Protein AF-A0A1I1XAV7-F1 (afdb_monomer_lite)

Radius of gyration: 13.36 Å; chains: 1; bounding box: 38×28×35 Å

Organism: NCBI:txid640948

pLDDT: mean 90.1, std 12.15, range [38.88, 98.19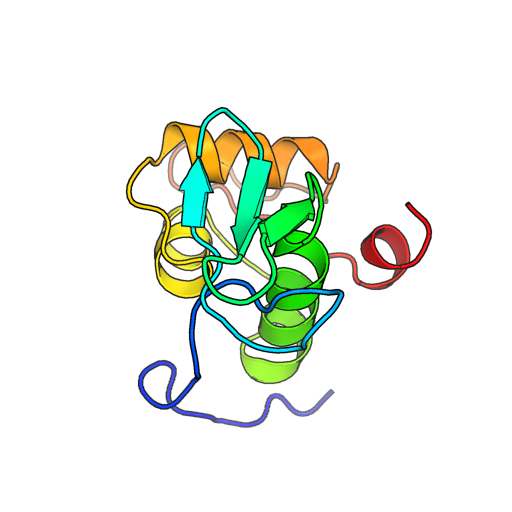]

Foldseek 3Di:
DDADPDDPVPDDAAFADPPPRDDRFDCDPQWTADPPPRDIGNQSVLVLLLVCCRHPHQKDDLVRQCGRNVNPDSVSSVVNLVVLVFDWDDDDPPIMGGRDNVSSVPD

Secondary structure (DSSP, 8-state):
-------TTTS--S---TTT---PPEEETTEEE-TTT--EESSTHHHHHHHHHHHT-SEEEHHHHHHHHT---HHHHHHHHHHTTPEEESSGGG-EEE--HHHHH--

Structure (mmCIF, N/CA/C/O backbone):
data_AF-A0A1I1XAV7-F1
#
_entry.id   AF-A0A1I1XAV7-F1
#
loop_
_atom_site.group_PDB
_atom_site.id
_atom_site.type_symbol
_atom_site.label_atom_id
_atom_site.label_alt_id
_atom_site.label_comp_id
_atom_site.label_asym_id
_atom_site.label_entity_id
_atom_site.label_seq_id
_atom_site.pdbx_PDB_ins_code
_atom_site.Cartn_x
_atom_site.Cartn_y
_atom_site.Cartn_z
_atom_site.occupancy
_atom_site.B_iso_or_equiv
_atom_site.auth_seq_id
_atom_site.auth_comp_id
_atom_site.auth_asym_id
_atom_site.auth_atom_id
_atom_site.pdbx_PDB_model_num
ATOM 1 N N . MET A 1 1 ? -24.572 0.432 -0.574 1.00 38.88 1 MET A N 1
ATOM 2 C CA . MET A 1 1 ? -23.625 -0.351 -1.393 1.00 38.88 1 MET A CA 1
ATOM 3 C C . MET A 1 1 ? -23.542 -1.729 -0.766 1.00 38.88 1 MET A C 1
ATOM 5 O O . MET A 1 1 ? -23.206 -1.812 0.409 1.00 38.88 1 MET A O 1
ATOM 9 N N . ASN A 1 2 ? -23.973 -2.765 -1.487 1.00 44.28 2 ASN A N 1
ATOM 10 C CA . ASN A 1 2 ? -23.989 -4.138 -0.983 1.00 44.28 2 ASN A CA 1
ATOM 11 C C . ASN A 1 2 ? -22.552 -4.662 -0.971 1.00 44.28 2 ASN A C 1
ATOM 13 O O . ASN A 1 2 ? -21.964 -4.838 -2.033 1.00 44.28 2 ASN A O 1
ATOM 17 N N . GLN A 1 3 ? -21.988 -4.859 0.220 1.00 50.66 3 GLN A N 1
ATOM 18 C CA . GLN A 1 3 ? -20.745 -5.607 0.380 1.00 50.66 3 GLN A CA 1
ATOM 19 C C . GLN A 1 3 ? -21.053 -7.057 0.013 1.00 50.66 3 GLN A C 1
ATOM 21 O O . GLN A 1 3 ? -21.967 -7.662 0.580 1.00 50.66 3 GLN A O 1
ATOM 26 N N . PHE A 1 4 ? -20.353 -7.591 -0.984 1.00 57.94 4 PHE A N 1
ATOM 27 C CA . PHE A 1 4 ? -20.419 -9.015 -1.273 1.00 57.94 4 PHE A CA 1
ATOM 28 C C . PHE A 1 4 ? -19.843 -9.731 -0.051 1.00 57.94 4 PHE A C 1
ATOM 30 O O . PHE A 1 4 ? -18.746 -9.412 0.393 1.00 57.94 4 PHE A O 1
ATOM 37 N N . ASN A 1 5 ? -20.610 -10.641 0.545 1.00 53.31 5 ASN A N 1
ATOM 38 C CA . ASN A 1 5 ? -20.248 -11.353 1.771 1.00 53.31 5 ASN A CA 1
ATOM 39 C C . ASN A 1 5 ? -19.214 -12.454 1.446 1.00 53.31 5 ASN A C 1
ATOM 41 O O . ASN A 1 5 ? -19.461 -13.640 1.658 1.00 53.31 5 ASN A O 1
ATOM 45 N N . VAL A 1 6 ? -18.111 -12.061 0.803 1.00 60.91 6 VAL A N 1
ATOM 46 C CA . VAL A 1 6 ? -17.040 -12.947 0.349 1.00 60.91 6 VAL A CA 1
ATOM 47 C C . VAL A 1 6 ? -16.193 -13.307 1.559 1.00 60.91 6 VAL A C 1
ATOM 49 O O . VAL A 1 6 ? -15.836 -12.445 2.362 1.00 60.91 6 VAL A O 1
ATOM 52 N N . ASN A 1 7 ? -15.887 -14.590 1.716 1.00 64.25 7 ASN A N 1
ATOM 53 C CA . ASN A 1 7 ? -15.007 -15.052 2.776 1.00 64.25 7 ASN A CA 1
ATOM 54 C C . ASN A 1 7 ? -13.602 -14.467 2.542 1.00 64.25 7 ASN A C 1
ATOM 56 O O . ASN A 1 7 ? -13.005 -14.722 1.498 1.00 64.25 7 ASN A O 1
ATOM 60 N N . ASP A 1 8 ? -13.060 -13.714 3.508 1.00 64.44 8 ASP A N 1
ATOM 61 C CA . ASP A 1 8 ? -11.732 -13.066 3.432 1.00 64.44 8 ASP A CA 1
ATOM 62 C C . ASP A 1 8 ? -10.598 -14.041 3.031 1.00 64.44 8 ASP A C 1
ATOM 64 O O . ASP A 1 8 ? -9.544 -13.620 2.550 1.00 64.44 8 ASP A O 1
ATOM 68 N N . ASN A 1 9 ? -10.798 -15.347 3.240 1.00 66.00 9 ASN A N 1
ATOM 69 C CA . ASN A 1 9 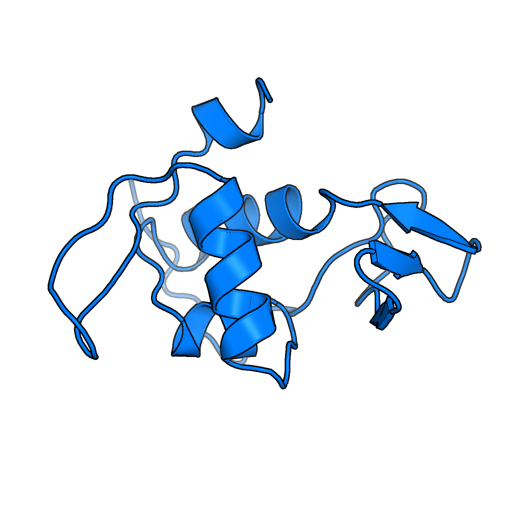? -9.842 -16.405 2.909 1.00 66.00 9 ASN A CA 1
ATOM 70 C C . ASN A 1 9 ? -9.898 -16.885 1.449 1.00 66.00 9 ASN A C 1
ATOM 72 O O . ASN A 1 9 ? -8.970 -17.553 1.006 1.00 66.00 9 ASN A O 1
ATOM 76 N N . GLU A 1 10 ? -10.960 -16.566 0.710 1.00 71.44 10 GLU A N 1
ATOM 77 C CA . GLU A 1 10 ? -11.123 -16.924 -0.708 1.00 71.44 10 GLU A CA 1
ATOM 78 C C . GLU A 1 10 ? -10.645 -15.806 -1.645 1.00 71.44 10 GLU A C 1
ATOM 80 O O . GLU A 1 10 ? -10.494 -16.012 -2.848 1.00 71.44 10 GLU A O 1
ATOM 85 N N . LEU A 1 11 ? -10.383 -14.617 -1.097 1.00 80.88 11 LEU A N 1
ATOM 86 C CA . LEU A 1 11 ? -9.878 -13.487 -1.859 1.00 80.88 11 LEU A CA 1
ATOM 87 C C . LEU A 1 11 ? -8.416 -13.708 -2.248 1.00 80.88 11 LEU A C 1
ATOM 89 O O . LEU A 1 11 ? -7.570 -14.025 -1.410 1.00 80.88 11 LEU A O 1
ATOM 93 N N . ILE A 1 12 ? -8.109 -13.464 -3.522 1.00 83.44 12 ILE A N 1
ATOM 94 C CA . ILE A 1 12 ? -6.726 -13.370 -3.986 1.00 83.44 12 ILE A CA 1
ATOM 95 C C . ILE A 1 12 ? -6.108 -12.141 -3.319 1.00 83.44 12 ILE A C 1
ATOM 97 O O . ILE A 1 12 ? -6.529 -11.010 -3.557 1.00 83.44 12 ILE A O 1
ATOM 101 N N . LYS A 1 13 ? -5.123 -12.379 -2.452 1.00 91.12 13 LYS A N 1
ATOM 102 C CA . LYS A 1 13 ? -4.401 -11.333 -1.724 1.00 91.12 13 LYS A CA 1
ATOM 103 C C . LYS A 1 13 ? -3.121 -10.948 -2.456 1.00 91.12 13 LYS A C 1
ATOM 105 O O . LYS A 1 13 ? -2.525 -11.732 -3.192 1.00 91.12 13 LYS A O 1
ATOM 110 N N . GLY A 1 14 ? -2.659 -9.746 -2.158 1.00 94.50 14 GLY A N 1
ATOM 111 C CA . GLY A 1 14 ? -1.423 -9.163 -2.642 1.00 94.50 14 GLY A CA 1
ATOM 112 C C . GLY A 1 14 ? -1.659 -8.090 -3.693 1.00 94.50 14 GLY A C 1
ATOM 113 O O . GLY A 1 14 ? -2.770 -7.610 -3.899 1.00 94.50 14 GLY A O 1
ATOM 114 N N . VAL A 1 15 ? -0.570 -7.659 -4.319 1.00 96.88 15 VAL A N 1
ATOM 115 C CA . VAL A 1 15 ? -0.580 -6.538 -5.261 1.00 96.88 15 VAL A CA 1
ATOM 116 C C . VAL A 1 15 ? -0.405 -7.061 -6.675 1.00 96.88 15 VAL A C 1
ATOM 118 O O . VAL A 1 15 ? 0.603 -7.697 -6.967 1.00 96.88 15 VAL A O 1
ATOM 121 N N . LEU A 1 16 ? -1.367 -6.797 -7.555 1.00 96.50 16 LEU A N 1
ATOM 122 C CA . LEU A 1 16 ? -1.258 -7.160 -8.967 1.00 96.50 16 LEU A CA 1
ATOM 123 C C . LEU A 1 16 ? -0.309 -6.211 -9.704 1.00 96.50 16 LEU A C 1
ATOM 125 O O . LEU A 1 16 ? -0.230 -5.017 -9.400 1.00 96.50 16 LEU A O 1
ATOM 129 N N . CYS A 1 17 ? 0.417 -6.745 -10.684 1.00 97.06 17 CYS A N 1
ATOM 130 C CA . CYS A 1 17 ? 1.250 -5.936 -11.555 1.00 97.06 17 CYS A CA 1
ATOM 131 C C . CYS A 1 17 ? 0.382 -5.027 -12.436 1.00 97.06 17 CYS A C 1
ATOM 133 O O . CYS A 1 17 ? -0.496 -5.537 -13.129 1.00 97.06 17 CYS A O 1
ATOM 135 N N . PRO A 1 18 ? 0.642 -3.707 -12.481 1.00 95.25 18 PRO A N 1
ATOM 136 C CA . PRO A 1 18 ? -0.118 -2.799 -13.339 1.00 95.25 18 PRO A CA 1
ATOM 137 C C . PRO A 1 18 ? 0.165 -2.990 -14.837 1.00 95.25 18 PRO A C 1
ATOM 139 O O . PRO A 1 18 ? -0.569 -2.453 -15.654 1.00 95.25 18 PRO A O 1
ATOM 142 N N . ASP A 1 19 ? 1.231 -3.711 -15.191 1.00 96.75 19 ASP A N 1
ATOM 143 C CA . ASP A 1 19 ? 1.669 -3.908 -16.574 1.00 96.75 19 ASP A CA 1
ATOM 144 C C . ASP A 1 19 ? 1.174 -5.247 -17.143 1.00 96.75 19 ASP A C 1
ATOM 146 O O . ASP A 1 19 ? 0.473 -5.275 -18.149 1.00 96.75 19 ASP A O 1
ATOM 150 N N . CYS A 1 20 ? 1.449 -6.365 -16.458 1.00 96.62 20 CYS A N 1
ATOM 151 C CA . CYS A 1 20 ? 1.040 -7.697 -16.923 1.00 96.62 20 CYS A CA 1
ATOM 152 C C . CYS A 1 20 ? -0.188 -8.281 -16.205 1.00 96.62 20 CYS A C 1
ATOM 154 O O . CYS A 1 20 ? -0.629 -9.375 -16.547 1.00 96.62 20 CYS A O 1
ATOM 156 N N . GLY A 1 21 ? -0.718 -7.611 -15.175 1.00 94.62 21 GLY A N 1
ATOM 157 C CA . GLY A 1 21 ? -1.849 -8.099 -14.376 1.00 94.62 21 GLY A CA 1
ATOM 158 C C . GLY A 1 21 ? -1.527 -9.260 -13.427 1.00 94.62 21 GLY A C 1
ATOM 159 O O . GLY A 1 21 ? -2.368 -9.630 -12.613 1.00 94.62 21 GLY A O 1
ATOM 160 N N . VAL A 1 22 ? -0.318 -9.829 -13.484 1.00 94.06 22 VAL A N 1
ATOM 161 C CA . VAL A 1 22 ? 0.086 -10.969 -12.646 1.00 94.06 22 VAL A CA 1
ATOM 162 C C . VAL A 1 22 ? 0.573 -10.499 -11.276 1.00 94.06 22 VAL A C 1
ATOM 164 O O . VAL A 1 22 ? 1.233 -9.467 -11.146 1.00 94.06 22 VAL A O 1
ATOM 167 N N . GLY A 1 23 ? 0.267 -11.263 -10.231 1.00 91.06 23 GLY A N 1
ATOM 168 C CA . GLY A 1 23 ? 0.723 -11.005 -8.870 1.00 91.06 23 GLY A CA 1
ATOM 169 C C . GLY A 1 23 ? 0.728 -12.273 -8.007 1.00 91.06 23 GLY A C 1
ATOM 170 O O . GLY A 1 23 ? 0.367 -13.344 -8.494 1.00 91.06 23 GLY A O 1
ATOM 171 N N . PRO A 1 24 ? 1.131 -12.157 -6.731 1.00 94.94 24 PRO A N 1
ATOM 172 C CA . PRO A 1 24 ? 1.462 -10.907 -6.046 1.00 94.94 24 PRO A CA 1
ATOM 173 C C . PRO A 1 24 ? 2.864 -10.364 -6.385 1.00 94.94 24 PRO A C 1
ATOM 175 O O . PRO A 1 24 ? 3.849 -11.100 -6.415 1.00 94.94 24 PRO A O 1
ATOM 178 N N . MET A 1 25 ? 2.965 -9.048 -6.589 1.00 97.50 25 MET A N 1
ATOM 179 C CA . MET A 1 25 ? 4.232 -8.318 -6.663 1.00 97.50 25 MET A CA 1
ATOM 180 C C . MET A 1 25 ? 4.948 -8.336 -5.308 1.00 97.50 25 MET A C 1
ATOM 182 O O . MET A 1 25 ? 4.323 -8.256 -4.251 1.00 97.50 25 MET A O 1
ATOM 186 N N . GLN A 1 26 ? 6.278 -8.333 -5.342 1.00 97.19 26 GLN A N 1
ATOM 187 C CA . GLN A 1 26 ? 7.129 -8.337 -4.156 1.00 97.19 26 GLN A CA 1
ATOM 188 C C . GLN A 1 26 ? 7.504 -6.917 -3.728 1.00 97.19 26 GLN A C 1
ATOM 190 O O . GLN A 1 26 ? 7.927 -6.102 -4.548 1.00 97.19 26 GLN A O 1
ATOM 195 N N . TRP A 1 27 ? 7.424 -6.607 -2.434 1.00 97.19 27 TRP A N 1
ATOM 196 C CA . TRP A 1 27 ? 7.919 -5.329 -1.917 1.00 97.19 27 TRP A CA 1
ATOM 197 C C . TRP A 1 27 ? 9.438 -5.378 -1.700 1.00 97.19 27 TRP A C 1
ATOM 199 O O . TRP A 1 27 ? 9.920 -5.927 -0.710 1.00 97.19 27 TRP A O 1
ATOM 209 N N . LYS A 1 28 ? 10.205 -4.759 -2.601 1.00 95.06 28 LYS A N 1
ATOM 210 C CA . LYS A 1 28 ? 11.676 -4.731 -2.581 1.00 95.06 28 LYS A CA 1
ATOM 211 C C . LYS A 1 28 ? 12.169 -3.285 -2.663 1.00 95.06 28 LYS A C 1
ATOM 213 O O . LYS A 1 28 ? 11.732 -2.507 -3.508 1.00 95.06 28 LYS A O 1
ATOM 218 N N . SER A 1 29 ? 13.068 -2.893 -1.757 1.00 93.62 29 SER A N 1
ATOM 219 C CA . SER A 1 29 ? 13.746 -1.580 -1.779 1.00 93.62 29 SER A CA 1
ATOM 220 C C . SER A 1 29 ? 12.816 -0.364 -1.954 1.00 93.62 29 SER A C 1
ATOM 222 O O . SER A 1 29 ? 13.140 0.602 -2.644 1.00 93.62 29 SER A O 1
ATOM 224 N N . GLY A 1 30 ? 11.633 -0.398 -1.330 1.00 94.31 30 GLY A N 1
ATOM 225 C CA . GLY A 1 30 ? 10.684 0.718 -1.372 1.00 94.31 30 GLY A CA 1
ATOM 226 C C . GLY A 1 30 ? 9.778 0.766 -2.609 1.00 94.31 30 GLY A C 1
ATOM 227 O O . GLY A 1 30 ? 9.125 1.790 -2.825 1.00 94.31 30 GLY A O 1
ATOM 228 N N . LYS A 1 31 ? 9.754 -0.299 -3.416 1.00 97.19 31 LYS A N 1
ATOM 229 C CA . LYS A 1 31 ? 8.925 -0.442 -4.616 1.00 97.19 31 LYS A CA 1
ATOM 230 C C . LYS A 1 31 ? 8.290 -1.834 -4.658 1.00 97.19 31 LYS A C 1
ATOM 232 O O . LYS A 1 31 ? 8.814 -2.782 -4.080 1.00 97.19 31 LYS A O 1
ATOM 237 N N . TRP A 1 32 ? 7.183 -1.947 -5.374 1.00 98.00 32 TRP A N 1
ATOM 238 C CA . TRP A 1 32 ? 6.615 -3.212 -5.820 1.00 98.00 32 TRP A CA 1
ATOM 239 C C . TRP A 1 32 ? 7.376 -3.682 -7.054 1.00 98.00 32 TRP A C 1
ATOM 241 O O . TRP A 1 32 ? 7.564 -2.893 -7.979 1.00 98.00 32 TRP A O 1
ATOM 251 N N . TRP A 1 33 ? 7.813 -4.936 -7.055 1.00 98.19 33 TRP A N 1
ATOM 252 C CA . TRP A 1 33 ? 8.548 -5.593 -8.131 1.00 98.19 33 TRP A CA 1
ATOM 253 C C . TRP A 1 33 ? 7.730 -6.770 -8.661 1.00 98.19 33 TRP A C 1
ATOM 255 O O . TRP A 1 33 ? 7.295 -7.615 -7.878 1.00 98.19 33 TRP A O 1
ATOM 265 N N . CYS A 1 34 ? 7.502 -6.822 -9.969 1.00 97.81 34 CYS A N 1
ATOM 266 C CA . CYS A 1 34 ? 6.909 -7.983 -10.618 1.00 97.81 34 CYS A CA 1
ATOM 267 C C . CYS A 1 34 ? 8.018 -8.955 -11.019 1.00 97.81 34 CYS A C 1
ATOM 269 O O . CYS A 1 34 ? 8.873 -8.596 -11.818 1.00 97.81 34 CYS A O 1
ATOM 271 N N . ASP A 1 35 ? 7.996 -10.184 -10.504 1.00 95.62 35 ASP A N 1
ATOM 272 C CA . ASP A 1 35 ? 9.002 -11.194 -10.865 1.00 95.62 35 ASP A CA 1
ATOM 273 C C . ASP A 1 35 ? 8.751 -11.821 -12.261 1.00 95.62 35 ASP A C 1
ATOM 275 O O . ASP A 1 35 ? 9.562 -12.616 -12.721 1.00 95.62 35 ASP A O 1
ATOM 279 N N . LEU A 1 36 ? 7.637 -11.483 -12.936 1.00 97.00 36 LEU A N 1
ATOM 280 C CA . LEU A 1 36 ? 7.299 -12.000 -14.271 1.00 97.00 36 LEU A CA 1
ATOM 281 C C . LEU A 1 36 ? 7.751 -11.080 -15.414 1.00 97.00 36 LEU A C 1
ATOM 283 O O . LEU A 1 36 ? 8.306 -11.566 -16.393 1.00 97.00 36 LEU A O 1
ATOM 287 N N . CYS A 1 37 ? 7.471 -9.774 -15.326 1.00 97.12 37 CYS A N 1
ATOM 288 C CA . CYS A 1 37 ? 7.797 -8.807 -16.386 1.00 97.12 37 CYS A CA 1
ATOM 289 C C . CYS A 1 37 ? 8.795 -7.721 -15.957 1.00 97.12 37 CYS A C 1
ATOM 291 O O . CYS A 1 37 ? 8.990 -6.754 -16.687 1.00 97.12 37 CYS A O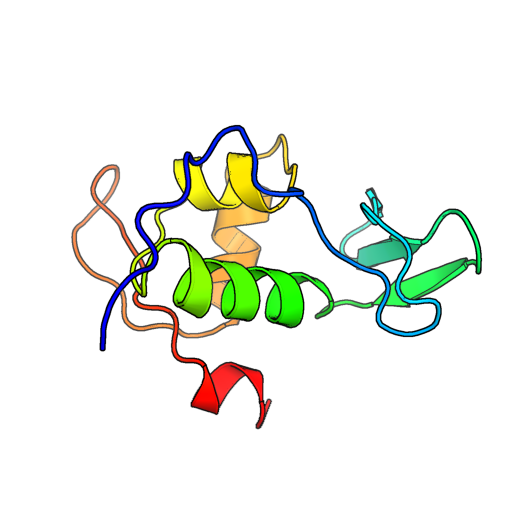 1
ATOM 293 N N . ASP A 1 38 ? 9.378 -7.833 -14.758 1.00 96.56 38 ASP A N 1
ATOM 294 C CA . ASP A 1 38 ? 10.323 -6.872 -14.163 1.00 96.56 38 ASP A CA 1
ATOM 295 C C . ASP A 1 38 ? 9.794 -5.434 -13.999 1.00 96.56 38 ASP A C 1
ATOM 297 O O . ASP A 1 38 ? 10.520 -4.521 -13.591 1.00 96.56 38 ASP A O 1
ATOM 301 N N . CYS A 1 39 ? 8.498 -5.214 -14.240 1.00 97.44 39 CYS A N 1
ATOM 302 C CA . CYS A 1 39 ? 7.853 -3.939 -13.971 1.00 97.44 39 CYS A CA 1
ATOM 303 C C . CYS A 1 39 ? 7.978 -3.585 -12.483 1.00 97.44 39 CYS A C 1
ATOM 305 O O . CYS A 1 39 ? 7.728 -4.402 -11.587 1.00 97.44 39 CYS A O 1
ATOM 307 N N . THR A 1 40 ? 8.321 -2.322 -12.219 1.00 97.69 40 THR A N 1
ATOM 308 C CA . THR A 1 40 ? 8.365 -1.779 -10.862 1.00 97.69 40 THR A CA 1
ATOM 309 C C . THR A 1 40 ? 7.380 -0.642 -10.691 1.00 97.69 40 THR A C 1
ATOM 311 O O . THR A 1 40 ? 7.206 0.194 -11.573 1.00 97.69 40 THR A O 1
ATOM 314 N N . SER A 1 41 ? 6.766 -0.564 -9.515 1.00 97.38 41 SER A N 1
ATOM 315 C CA . SER A 1 41 ? 5.824 0.503 -9.200 1.00 97.38 41 SER A CA 1
ATOM 316 C C . SER A 1 41 ? 5.928 0.931 -7.743 1.00 97.38 41 SER A C 1
ATOM 318 O O . SER A 1 41 ? 6.052 0.117 -6.834 1.00 97.38 41 SER A O 1
ATOM 320 N N . LYS A 1 42 ? 5.855 2.238 -7.486 1.00 96.38 42 LYS A N 1
ATOM 321 C CA . LYS A 1 42 ? 5.751 2.770 -6.115 1.00 96.38 42 LYS A CA 1
ATOM 322 C C . LYS A 1 42 ? 4.314 2.723 -5.590 1.00 96.38 42 LYS A C 1
ATOM 324 O O . LYS A 1 42 ? 4.108 2.735 -4.379 1.00 96.38 42 LYS A O 1
ATOM 329 N N . THR A 1 43 ? 3.340 2.648 -6.491 1.00 96.69 43 THR A N 1
ATOM 330 C CA . THR A 1 43 ? 1.917 2.888 -6.225 1.00 96.69 43 THR A CA 1
ATOM 331 C C . THR A 1 43 ? 1.027 1.701 -6.588 1.00 96.69 43 THR A C 1
ATOM 333 O O . THR A 1 43 ? -0.177 1.800 -6.415 1.00 96.69 43 THR A O 1
ATOM 336 N N . ALA A 1 44 ? 1.575 0.549 -6.999 1.00 96.50 44 ALA A N 1
ATOM 337 C CA . ALA A 1 44 ? 0.766 -0.625 -7.367 1.00 96.50 44 ALA A CA 1
ATOM 338 C C . ALA A 1 44 ? -0.188 -1.091 -6.249 1.00 96.50 44 ALA A C 1
ATOM 340 O O . ALA A 1 44 ? -1.305 -1.514 -6.524 1.00 96.50 44 ALA A O 1
ATOM 341 N N . HIS A 1 45 ? 0.193 -0.914 -4.979 1.00 96.62 45 HIS A N 1
ATOM 342 C CA . HIS A 1 45 ? -0.698 -1.159 -3.841 1.00 96.62 45 HIS A CA 1
ATOM 343 C C . HIS A 1 45 ? -2.021 -0.380 -3.869 1.00 96.62 45 HIS A C 1
ATOM 345 O O . HIS A 1 45 ? -2.965 -0.812 -3.217 1.00 96.62 45 HIS A O 1
ATOM 351 N N . ARG A 1 46 ? -2.115 0.744 -4.591 1.00 96.69 46 ARG A N 1
ATOM 352 C CA . ARG A 1 46 ? -3.363 1.506 -4.721 1.00 96.69 46 ARG A CA 1
ATOM 353 C C . ARG A 1 46 ? -4.465 0.664 -5.355 1.00 96.69 46 ARG A C 1
ATOM 355 O O . ARG A 1 46 ? -5.562 0.657 -4.816 1.00 96.69 46 ARG A O 1
ATOM 362 N N . GLY A 1 47 ? -4.155 -0.096 -6.410 1.00 95.06 47 GLY A N 1
ATOM 363 C CA . GLY A 1 47 ? -5.118 -1.006 -7.042 1.00 95.06 47 GLY A CA 1
ATOM 364 C C . GLY A 1 47 ? -5.651 -2.036 -6.045 1.00 95.06 47 GLY A C 1
ATOM 365 O O . GLY A 1 47 ? -6.850 -2.113 -5.815 1.00 95.06 47 GLY A O 1
ATOM 366 N N . ALA A 1 48 ? -4.749 -2.698 -5.317 1.00 95.38 48 ALA A N 1
ATOM 367 C CA . ALA A 1 48 ? -5.137 -3.646 -4.273 1.00 95.38 48 ALA A CA 1
ATOM 368 C C . ALA A 1 48 ? -5.983 -2.996 -3.153 1.00 95.38 48 ALA A C 1
ATOM 370 O O . ALA A 1 48 ? -6.927 -3.594 -2.647 1.00 95.38 48 ALA A O 1
ATOM 371 N N . LEU A 1 49 ? -5.692 -1.754 -2.753 1.00 95.94 49 LEU A N 1
ATOM 372 C CA . LEU A 1 49 ? -6.520 -1.044 -1.770 1.00 95.94 49 LEU A CA 1
ATOM 373 C C . LEU A 1 49 ? -7.919 -0.709 -2.310 1.00 95.94 49 LEU A C 1
ATOM 375 O O . LEU A 1 49 ? -8.878 -0.755 -1.540 1.00 95.94 49 LEU A O 1
ATOM 379 N N . MET A 1 50 ? -8.053 -0.399 -3.602 1.00 94.44 50 MET A N 1
ATOM 380 C CA . MET A 1 50 ? -9.364 -0.234 -4.239 1.00 94.44 50 MET A CA 1
ATOM 381 C C . MET A 1 50 ? -10.144 -1.551 -4.220 1.00 94.44 50 MET A C 1
ATOM 383 O O . MET A 1 50 ? -11.290 -1.562 -3.775 1.00 94.44 50 MET A O 1
ATOM 387 N N . ASP A 1 51 ? -9.508 -2.660 -4.607 1.00 92.00 51 ASP A N 1
ATOM 388 C CA . ASP A 1 51 ? -10.128 -3.990 -4.588 1.00 92.00 51 ASP A CA 1
ATOM 389 C C . ASP A 1 51 ? -10.609 -4.348 -3.180 1.00 92.00 51 ASP A C 1
ATOM 391 O O . ASP A 1 51 ? -11.756 -4.748 -2.988 1.00 92.00 51 ASP A O 1
ATOM 395 N N . TYR A 1 52 ? -9.776 -4.108 -2.165 1.00 93.81 52 TYR A N 1
ATOM 396 C CA . TYR A 1 52 ? -10.167 -4.288 -0.769 1.00 93.81 52 TYR A CA 1
ATOM 397 C C . TYR A 1 52 ? -11.396 -3.440 -0.404 1.00 93.81 52 TYR A C 1
ATOM 399 O O . TYR A 1 52 ? -12.315 -3.937 0.248 1.00 93.81 52 TYR A O 1
ATOM 407 N N . ALA A 1 53 ? -11.442 -2.168 -0.812 1.00 93.44 53 ALA A N 1
ATOM 408 C CA . ALA A 1 53 ? -12.566 -1.288 -0.495 1.00 93.44 53 ALA A CA 1
ATOM 409 C C . ALA A 1 53 ? -13.887 -1.766 -1.121 1.00 93.44 53 ALA A C 1
ATOM 411 O O . ALA A 1 53 ? -14.937 -1.642 -0.487 1.00 93.44 53 ALA A O 1
ATOM 412 N N . LEU A 1 54 ? -13.820 -2.329 -2.331 1.00 90.00 54 LEU A N 1
ATOM 413 C CA . LEU A 1 54 ? -14.969 -2.839 -3.080 1.00 90.00 54 LEU A CA 1
ATOM 414 C C . LEU A 1 54 ? -15.429 -4.225 -2.604 1.00 90.00 54 LEU A C 1
ATOM 416 O O . LEU A 1 54 ? -16.631 -4.488 -2.572 1.00 90.00 54 LEU A O 1
ATOM 420 N N . LEU A 1 55 ? -14.489 -5.100 -2.236 1.00 88.69 55 LEU A N 1
ATOM 421 C CA . LEU A 1 55 ? -14.758 -6.503 -1.904 1.00 88.69 55 LEU A CA 1
ATOM 422 C C . LEU A 1 55 ? -14.966 -6.739 -0.405 1.00 88.69 55 LEU A C 1
ATOM 424 O O . LEU A 1 55 ? -15.817 -7.537 -0.031 1.00 88.69 55 LEU A O 1
ATOM 428 N N . VAL A 1 56 ? -14.208 -6.047 0.448 1.00 89.12 56 VAL A N 1
ATOM 429 C CA . VAL A 1 56 ? -14.182 -6.272 1.906 1.00 89.12 56 VAL A CA 1
ATOM 430 C C . VAL A 1 56 ? -14.812 -5.102 2.656 1.00 89.12 56 VAL A C 1
ATOM 432 O O . VAL A 1 56 ? -15.608 -5.286 3.575 1.00 89.12 56 VAL A O 1
ATOM 435 N N . GLY A 1 57 ? -14.454 -3.872 2.284 1.00 90.00 57 GLY A N 1
ATOM 436 C CA . GLY A 1 57 ? -15.069 -2.660 2.812 1.00 90.00 57 GLY A CA 1
ATOM 437 C C . GLY A 1 57 ? -14.116 -1.475 2.931 1.00 90.00 57 GLY A C 1
ATOM 438 O O . GLY A 1 57 ? -12.898 -1.604 2.953 1.00 90.00 57 GLY A O 1
ATOM 439 N N . GLU A 1 58 ? -14.684 -0.282 3.085 1.00 93.94 58 GLU A N 1
ATOM 440 C CA . GLU A 1 58 ? -13.952 0.991 2.998 1.00 93.94 58 GLU A CA 1
ATOM 441 C C . GLU A 1 58 ? -12.964 1.276 4.144 1.00 93.94 58 GLU A C 1
ATOM 443 O O . GLU A 1 58 ? -12.213 2.245 4.074 1.00 93.94 58 GLU A O 1
ATOM 448 N N . HIS A 1 59 ? -12.937 0.477 5.214 1.00 95.38 59 HIS A N 1
ATOM 449 C CA . HIS A 1 59 ? -12.037 0.707 6.346 1.00 95.38 59 HIS A CA 1
ATOM 450 C C . HIS A 1 59 ? -10.969 -0.372 6.463 1.00 95.38 59 HIS A C 1
ATOM 452 O O . HIS A 1 59 ? -11.259 -1.565 6.586 1.00 95.38 59 HIS A O 1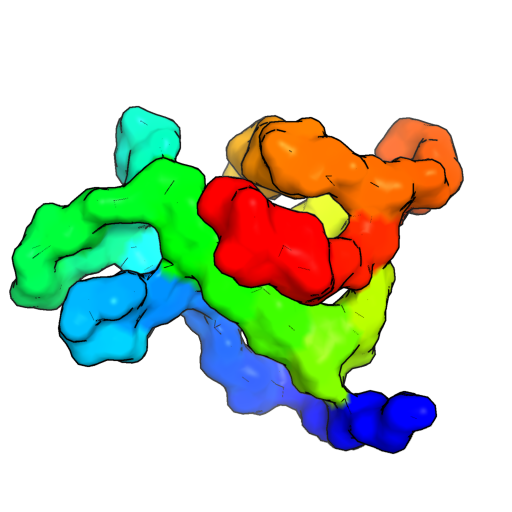
ATOM 458 N N . ILE A 1 60 ? -9.719 0.075 6.547 1.00 95.50 60 ILE A N 1
ATOM 459 C CA . ILE A 1 60 ? -8.560 -0.796 6.689 1.00 95.50 60 ILE A CA 1
ATOM 460 C C . ILE A 1 60 ? -7.701 -0.361 7.872 1.00 95.50 60 ILE A C 1
ATOM 462 O O . ILE A 1 60 ? -7.502 0.823 8.131 1.00 95.50 60 ILE A O 1
ATOM 466 N N . ASN A 1 61 ? -7.187 -1.320 8.632 1.00 95.81 61 ASN A N 1
ATOM 467 C CA . ASN A 1 61 ? -6.167 -1.060 9.645 1.00 95.81 61 ASN A CA 1
ATOM 468 C C . ASN A 1 61 ? -4.840 -1.676 9.196 1.00 95.81 61 ASN A C 1
ATOM 470 O O . ASN A 1 61 ? -4.777 -2.404 8.209 1.00 95.81 61 ASN A O 1
ATOM 474 N N . ASN A 1 62 ? -3.767 -1.413 9.937 1.00 95.56 62 ASN A N 1
ATOM 475 C CA . ASN A 1 62 ? -2.450 -1.919 9.561 1.00 95.56 62 ASN A CA 1
ATOM 476 C C . ASN A 1 62 ? -2.403 -3.456 9.471 1.00 95.56 62 ASN A C 1
ATOM 478 O O . ASN A 1 62 ? -1.796 -3.990 8.551 1.00 95.56 62 ASN A O 1
ATOM 482 N N . ARG A 1 63 ? -3.067 -4.165 10.395 1.00 94.94 63 ARG A N 1
ATOM 483 C CA . ARG A 1 63 ? -3.110 -5.635 10.394 1.00 94.94 63 ARG A CA 1
ATOM 484 C C . ARG A 1 63 ? -3.763 -6.161 9.114 1.00 94.94 63 ARG A C 1
ATOM 486 O O . ARG A 1 63 ? -3.176 -7.015 8.465 1.00 94.94 63 ARG A O 1
ATOM 493 N N . LYS A 1 64 ? -4.926 -5.615 8.746 1.00 94.62 64 LYS A N 1
ATOM 494 C CA . LYS A 1 64 ? -5.642 -5.980 7.520 1.00 94.62 64 LYS A CA 1
ATOM 495 C C . LYS A 1 64 ? -4.863 -5.595 6.265 1.00 94.62 64 LYS A C 1
ATOM 497 O O . LYS A 1 64 ? -4.787 -6.391 5.348 1.00 94.62 64 LYS A O 1
ATOM 502 N N . ALA A 1 65 ? -4.218 -4.429 6.244 1.00 96.19 65 ALA A N 1
ATOM 503 C CA . ALA A 1 65 ? -3.379 -4.024 5.117 1.00 96.19 65 ALA A CA 1
ATOM 504 C C . ALA A 1 65 ? -2.173 -4.947 4.922 1.00 96.19 65 ALA A C 1
ATOM 506 O O . ALA A 1 65 ? -1.816 -5.239 3.792 1.00 96.19 65 ALA A O 1
ATOM 507 N N . ARG A 1 66 ? -1.546 -5.423 6.003 1.00 96.31 66 ARG A N 1
ATOM 508 C CA . ARG A 1 66 ? -0.458 -6.403 5.903 1.00 96.31 66 ARG A CA 1
ATOM 509 C C . ARG A 1 66 ? -0.925 -7.723 5.316 1.00 96.31 66 ARG A C 1
ATOM 511 O O . ARG A 1 66 ? -0.293 -8.220 4.397 1.00 96.31 66 ARG A O 1
ATOM 518 N N . ASP A 1 67 ? -2.020 -8.252 5.847 1.00 95.00 67 ASP A N 1
ATOM 519 C CA . ASP A 1 67 ? -2.608 -9.498 5.364 1.00 95.00 67 ASP A CA 1
ATOM 520 C C . ASP A 1 67 ? -3.042 -9.367 3.896 1.00 95.00 67 ASP A C 1
ATOM 522 O O . ASP A 1 67 ? -2.629 -10.150 3.048 1.00 95.00 67 ASP A O 1
ATOM 526 N N . PHE A 1 68 ? -3.780 -8.312 3.557 1.00 95.31 68 PHE A N 1
ATOM 527 C CA . PHE A 1 68 ? -4.284 -8.120 2.203 1.00 95.31 68 PHE A CA 1
ATOM 528 C C . PHE A 1 68 ? -3.186 -7.790 1.187 1.00 95.31 68 PHE A C 1
ATOM 530 O O . PHE A 1 68 ? -3.201 -8.333 0.095 1.00 95.31 68 PHE A O 1
ATOM 537 N N . LEU A 1 69 ? -2.207 -6.945 1.526 1.00 96.50 69 LEU A N 1
ATOM 538 C CA . LEU A 1 69 ? -1.110 -6.576 0.616 1.00 96.50 69 LEU A CA 1
ATOM 539 C C . LEU A 1 69 ? 0.072 -7.556 0.663 1.00 96.50 69 LEU A C 1
ATOM 541 O O . LEU A 1 69 ? 1.063 -7.321 -0.025 1.00 96.50 69 LEU A O 1
ATOM 545 N N . GLN A 1 70 ? -0.007 -8.612 1.481 1.00 96.06 70 GLN A N 1
ATOM 546 C CA . GLN A 1 70 ? 1.066 -9.591 1.702 1.00 96.06 70 GLN A CA 1
ATOM 547 C C . GLN A 1 70 ? 2.386 -8.932 2.159 1.00 96.06 70 GLN A C 1
ATOM 549 O O . GLN A 1 70 ? 3.470 -9.203 1.650 1.00 96.06 70 GLN A O 1
ATOM 554 N N . LEU A 1 71 ? 2.291 -8.026 3.138 1.00 96.62 71 LEU A N 1
ATOM 555 C CA . LEU A 1 71 ? 3.430 -7.324 3.736 1.00 96.62 71 LEU A CA 1
ATOM 556 C C . LEU A 1 71 ? 3.726 -7.848 5.141 1.00 96.62 71 LEU A C 1
ATOM 558 O O . LEU A 1 71 ? 2.896 -7.742 6.040 1.00 96.62 71 LEU A O 1
ATOM 562 N N . GLU A 1 72 ? 4.960 -8.273 5.387 1.00 94.62 72 GLU A N 1
ATOM 563 C CA . GLU A 1 72 ? 5.380 -8.728 6.721 1.00 94.62 72 GLU A CA 1
ATOM 564 C C . GLU A 1 72 ? 5.579 -7.559 7.703 1.00 94.62 72 GLU A C 1
ATOM 566 O O . GLU A 1 72 ? 5.233 -7.626 8.885 1.00 94.62 72 GLU A O 1
ATOM 571 N N . SER A 1 73 ? 6.111 -6.433 7.216 1.00 96.19 73 SER A N 1
ATOM 572 C CA . SER A 1 73 ? 6.506 -5.313 8.073 1.00 96.19 73 SER A CA 1
ATOM 573 C C . SER A 1 73 ? 5.341 -4.381 8.416 1.00 96.19 73 SER A C 1
ATOM 575 O O . SER A 1 73 ? 4.793 -3.678 7.560 1.00 96.19 73 SER A O 1
ATOM 577 N N . ILE A 1 74 ? 5.051 -4.266 9.718 1.00 95.56 74 ILE A N 1
ATOM 578 C CA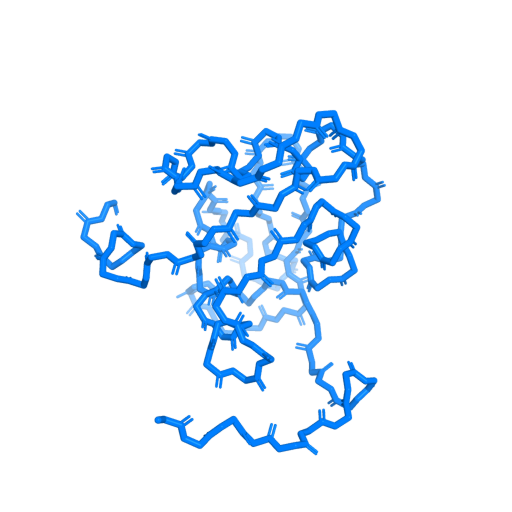 . ILE A 1 74 ? 4.136 -3.261 10.290 1.00 95.56 74 ILE A CA 1
ATOM 579 C C . ILE A 1 74 ? 4.502 -1.835 9.880 1.00 95.56 74 ILE A C 1
ATOM 581 O O . ILE A 1 74 ? 3.619 -1.034 9.559 1.00 95.56 74 ILE A O 1
ATOM 585 N N . HIS A 1 75 ? 5.795 -1.519 9.845 1.00 96.19 75 HIS A N 1
ATOM 586 C CA . HIS A 1 75 ? 6.281 -0.185 9.511 1.00 96.19 75 HIS A CA 1
ATOM 587 C C . HIS A 1 75 ? 6.106 0.125 8.025 1.00 96.19 75 HIS A C 1
ATOM 589 O O . HIS A 1 75 ? 5.721 1.242 7.682 1.00 96.19 75 HIS A O 1
ATOM 595 N N . THR A 1 76 ? 6.326 -0.857 7.145 1.00 96.94 76 THR A N 1
ATOM 596 C CA . THR A 1 76 ? 6.085 -0.689 5.706 1.00 96.94 76 THR A CA 1
ATOM 597 C C . THR A 1 76 ? 4.611 -0.455 5.417 1.00 96.94 76 THR A C 1
ATOM 599 O O . THR A 1 76 ? 4.289 0.554 4.792 1.00 96.94 76 THR A O 1
ATOM 602 N N . ALA A 1 77 ? 3.717 -1.304 5.933 1.00 96.56 77 ALA A N 1
ATOM 603 C CA . ALA A 1 77 ? 2.280 -1.123 5.735 1.00 96.56 77 ALA A CA 1
ATOM 604 C C . ALA A 1 77 ? 1.791 0.223 6.292 1.00 96.56 77 ALA A C 1
ATOM 606 O O . ALA A 1 77 ? 1.038 0.933 5.632 1.00 96.56 77 ALA A O 1
ATOM 607 N N . LYS A 1 78 ? 2.279 0.632 7.474 1.00 95.25 78 LYS A N 1
ATOM 608 C CA . LYS A 1 78 ? 1.935 1.934 8.068 1.00 95.25 78 LYS A CA 1
ATOM 609 C C . LYS A 1 78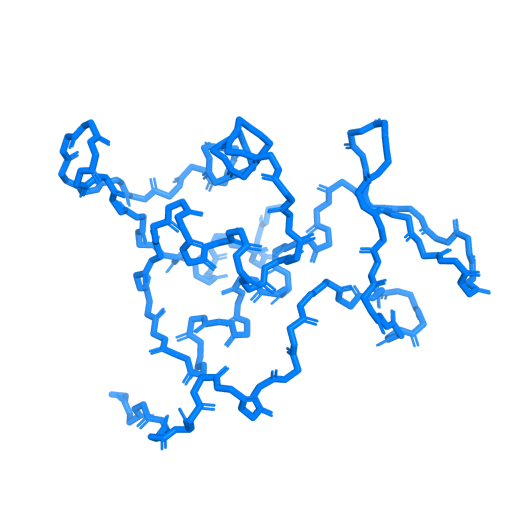 ? 2.348 3.082 7.152 1.00 95.25 78 LYS A C 1
ATOM 611 O O . LYS A 1 78 ? 1.547 3.972 6.898 1.00 95.25 78 LYS A O 1
ATOM 616 N N . ARG A 1 79 ? 3.591 3.059 6.667 1.00 95.62 79 ARG A N 1
ATOM 617 C CA . ARG A 1 79 ? 4.133 4.110 5.803 1.00 95.62 79 ARG A CA 1
ATOM 618 C C . ARG A 1 79 ? 3.376 4.204 4.481 1.00 95.62 79 ARG A C 1
ATOM 620 O O . ARG A 1 79 ? 3.167 5.315 4.016 1.00 95.62 79 ARG A O 1
ATOM 627 N N . LEU A 1 80 ? 2.983 3.074 3.889 1.00 96.25 80 LEU A N 1
ATOM 628 C CA . LEU A 1 80 ? 2.163 3.062 2.675 1.00 96.25 80 LEU A CA 1
ATOM 629 C C . LEU A 1 80 ? 0.809 3.730 2.928 1.00 96.25 80 LEU A C 1
ATOM 631 O O . LEU A 1 80 ? 0.514 4.734 2.300 1.00 96.25 80 LEU A O 1
ATOM 635 N N . LEU A 1 81 ? 0.059 3.277 3.937 1.00 95.44 81 LEU A N 1
ATOM 636 C CA . LEU A 1 81 ? -1.249 3.861 4.266 1.00 95.44 81 LEU A CA 1
ATOM 637 C C . LEU A 1 81 ? -1.179 5.366 4.580 1.00 95.44 81 LEU A C 1
ATOM 639 O O . LEU A 1 81 ? -2.071 6.118 4.209 1.00 95.44 81 LEU A O 1
ATOM 643 N N . GLN A 1 82 ? -0.117 5.818 5.254 1.00 93.56 82 GLN A N 1
ATOM 644 C CA . GLN A 1 82 ? 0.074 7.238 5.567 1.00 93.56 82 GLN A CA 1
ATOM 645 C C . GLN A 1 82 ? 0.388 8.096 4.336 1.00 93.56 82 GLN A C 1
ATOM 647 O O . GLN A 1 82 ? 0.021 9.268 4.318 1.00 93.56 82 GLN A O 1
ATOM 652 N N . LYS A 1 83 ? 1.059 7.534 3.323 1.00 94.19 83 LYS A N 1
ATOM 653 C CA . LYS A 1 83 ? 1.378 8.241 2.073 1.00 94.19 83 LYS A CA 1
ATOM 654 C C . LYS A 1 83 ? 0.159 8.490 1.196 1.00 94.19 83 LYS A C 1
ATOM 656 O O . LYS A 1 83 ? 0.184 9.419 0.402 1.00 94.19 83 LYS A O 1
ATOM 661 N N . GLU A 1 84 ? -0.897 7.706 1.366 1.00 94.44 84 GLU A N 1
ATOM 662 C CA . GLU A 1 84 ? -2.136 7.897 0.613 1.00 94.44 84 GLU A CA 1
ATOM 663 C C . GLU A 1 84 ? -3.034 8.998 1.203 1.00 94.44 84 GLU A C 1
ATOM 665 O O . GLU A 1 84 ? -4.074 9.318 0.637 1.00 94.44 84 GLU A O 1
ATOM 670 N N . HIS A 1 85 ? -2.644 9.609 2.332 1.00 92.62 85 HIS A N 1
ATOM 671 C CA . HIS A 1 85 ? -3.357 10.742 2.941 1.00 92.62 85 HIS A CA 1
ATOM 672 C C . HIS A 1 85 ? -4.865 10.485 3.155 1.00 92.62 85 HIS A C 1
ATOM 674 O O . HIS A 1 85 ? -5.718 11.369 3.000 1.00 92.62 85 HIS A O 1
ATOM 680 N N . PHE A 1 86 ? -5.193 9.248 3.531 1.00 94.31 86 PHE A N 1
ATOM 681 C CA . PHE A 1 86 ? -6.540 8.839 3.906 1.00 94.31 86 PHE A CA 1
ATOM 682 C C . PHE A 1 86 ? -6.999 9.482 5.212 1.00 94.31 86 PHE A C 1
ATOM 684 O O . PHE A 1 86 ? -6.195 9.854 6.070 1.00 94.31 86 PHE A O 1
ATOM 691 N N . GLN A 1 87 ? -8.318 9.540 5.399 1.00 95.00 87 GLN A N 1
ATOM 692 C CA . GLN A 1 87 ? -8.886 9.946 6.677 1.00 95.00 87 GLN A CA 1
ATOM 693 C C . GLN A 1 87 ? -8.576 8.885 7.743 1.00 95.00 87 GLN A C 1
ATOM 695 O O . GLN A 1 87 ? -8.916 7.708 7.591 1.00 95.00 87 GLN A O 1
ATOM 700 N N . GLU A 1 88 ? -7.930 9.309 8.829 1.00 94.50 88 GLU A N 1
ATOM 701 C CA . GLU A 1 88 ? -7.587 8.446 9.959 1.00 94.50 88 GLU A CA 1
ATOM 702 C C . GLU A 1 88 ? -8.684 8.475 11.034 1.00 94.50 88 GLU A C 1
ATOM 704 O O . GLU A 1 88 ? -9.215 9.529 11.384 1.00 94.50 88 GLU A O 1
ATOM 709 N N . PHE A 1 89 ? -8.976 7.314 11.617 1.00 93.94 89 PHE A N 1
ATOM 710 C CA . PHE A 1 89 ? -9.896 7.154 12.740 1.00 93.94 89 PHE A CA 1
ATOM 711 C C . PHE A 1 89 ? -9.223 6.369 13.860 1.00 93.94 89 PHE A C 1
ATOM 713 O O . PHE A 1 89 ? -8.541 5.374 13.612 1.00 93.94 89 PHE A O 1
ATOM 720 N N . GLY A 1 90 ? -9.475 6.773 15.105 1.00 90.69 90 GLY A N 1
ATOM 721 C CA . GLY A 1 90 ? -8.880 6.145 16.283 1.00 90.69 90 GLY A CA 1
ATOM 722 C C . GLY A 1 90 ? -7.421 6.550 16.518 1.00 90.69 90 GLY A C 1
ATOM 723 O O . GLY A 1 90 ? -6.790 7.246 15.723 1.00 90.69 90 GLY A O 1
ATOM 724 N N . LYS A 1 91 ? -6.875 6.125 17.660 1.00 84.00 91 LYS A N 1
ATOM 725 C CA . LYS A 1 91 ? -5.496 6.414 18.082 1.00 84.00 91 LYS A CA 1
ATOM 726 C C . LYS A 1 91 ? -4.719 5.107 18.258 1.00 84.00 91 LYS A C 1
ATOM 728 O O . LYS A 1 91 ? -5.316 4.055 18.469 1.00 84.00 91 LYS A O 1
ATOM 733 N N . THR A 1 92 ? -3.391 5.197 18.144 1.00 82.06 92 THR A N 1
ATOM 734 C CA . THR A 1 92 ? -2.435 4.107 18.426 1.00 82.06 92 THR A CA 1
ATOM 735 C C . THR A 1 92 ? -2.805 2.763 17.769 1.00 82.06 92 THR A C 1
ATOM 737 O O . THR A 1 92 ? -2.744 2.658 16.545 1.00 82.06 92 THR A O 1
ATOM 740 N N . SER A 1 93 ? -3.166 1.744 18.553 1.00 76.31 93 SER A N 1
ATOM 741 C CA . SER A 1 93 ? -3.496 0.382 18.108 1.00 76.31 93 SER A CA 1
ATOM 742 C C . SER A 1 93 ? -4.885 0.266 17.476 1.00 76.31 93 SER A C 1
ATOM 744 O O . SER A 1 93 ? -5.117 -0.648 16.689 1.00 76.31 93 SER A O 1
ATOM 746 N N . GLY A 1 94 ? -5.786 1.208 17.771 1.00 84.44 94 GLY A N 1
ATOM 747 C CA . GLY A 1 94 ? -7.122 1.297 17.181 1.00 84.44 94 GLY A CA 1
ATOM 748 C C . GLY A 1 94 ? -7.172 2.097 15.879 1.00 84.44 94 GLY A C 1
ATOM 749 O O . GLY A 1 94 ? -8.264 2.356 15.374 1.00 84.44 94 GLY A O 1
ATOM 750 N N . ARG A 1 95 ? -6.018 2.529 15.344 1.00 91.69 95 ARG A N 1
ATOM 751 C CA . ARG A 1 95 ? -5.977 3.330 14.119 1.00 91.69 95 ARG A CA 1
ATOM 752 C C . ARG A 1 95 ? -6.470 2.520 12.919 1.00 91.69 95 ARG A C 1
ATOM 754 O O . ARG A 1 95 ? -5.921 1.464 12.593 1.00 91.69 95 ARG A O 1
ATOM 761 N N . ARG A 1 96 ? -7.453 3.078 12.223 1.00 95.19 96 ARG A N 1
ATOM 762 C CA . ARG A 1 96 ? -7.951 2.621 10.924 1.00 95.19 96 ARG A CA 1
ATOM 763 C C . ARG A 1 96 ? -8.022 3.796 9.955 1.00 95.19 96 ARG A C 1
ATOM 765 O O . ARG A 1 96 ? -8.103 4.946 10.373 1.00 95.19 96 ARG A O 1
ATOM 772 N N . TYR A 1 97 ? -7.987 3.486 8.675 1.00 96.38 97 TYR A N 1
ATOM 773 C CA . TYR A 1 97 ? -7.983 4.424 7.568 1.00 96.38 97 TYR A CA 1
ATOM 774 C C . TYR A 1 97 ? -9.235 4.166 6.742 1.00 96.38 97 TYR A C 1
ATOM 776 O O . TYR A 1 97 ? -9.558 3.002 6.490 1.00 96.38 97 TYR A O 1
ATOM 784 N N . LYS A 1 98 ? -9.942 5.225 6.351 1.00 96.81 98 LYS A N 1
ATOM 785 C CA . LYS A 1 98 ? -10.999 5.120 5.344 1.00 96.81 98 LYS A CA 1
ATOM 786 C C . LYS A 1 98 ? -10.368 5.261 3.964 1.00 96.81 98 LYS A C 1
ATOM 788 O O . LYS A 1 98 ? -9.814 6.315 3.658 1.00 96.81 98 LYS A O 1
ATOM 793 N N . ILE A 1 99 ? -10.419 4.189 3.184 1.00 96.38 99 ILE A N 1
ATOM 794 C CA . ILE A 1 99 ? -9.922 4.157 1.812 1.00 96.38 99 ILE A CA 1
ATOM 795 C C . ILE A 1 99 ? -10.824 5.052 0.969 1.00 96.38 99 ILE A C 1
ATOM 797 O O . ILE A 1 99 ? -12.045 4.902 0.965 1.00 96.38 99 ILE A O 1
ATOM 801 N N . ASP A 1 100 ? -10.194 5.991 0.281 1.00 94.81 100 ASP A N 1
ATOM 802 C CA . ASP A 1 100 ? -10.835 6.945 -0.611 1.00 94.81 100 ASP A CA 1
ATOM 803 C C . ASP A 1 100 ? -10.450 6.565 -2.044 1.00 94.81 100 ASP A C 1
ATOM 805 O O . ASP A 1 100 ? -9.328 6.821 -2.485 1.00 94.81 100 ASP A O 1
ATOM 809 N N . VAL A 1 101 ? -11.352 5.853 -2.725 1.00 92.25 101 VAL A N 1
ATOM 810 C CA . VAL A 1 101 ? -11.110 5.312 -4.073 1.00 92.25 101 VAL A CA 1
ATOM 811 C C . VAL A 1 101 ? -10.874 6.442 -5.076 1.00 92.25 101 VAL A C 1
ATOM 813 O O . VAL A 1 101 ? -9.981 6.329 -5.915 1.00 92.25 101 VAL A O 1
ATOM 816 N N . ASP A 1 102 ? -11.586 7.561 -4.937 1.00 89.94 102 ASP A N 1
ATOM 817 C CA . ASP A 1 102 ? -11.438 8.717 -5.821 1.00 89.94 102 ASP A CA 1
ATOM 818 C C . ASP A 1 102 ? -10.045 9.336 -5.687 1.00 89.94 102 ASP A C 1
ATOM 820 O O . ASP A 1 102 ? -9.399 9.648 -6.689 1.00 89.94 102 ASP A O 1
ATOM 824 N N . LYS A 1 103 ? -9.517 9.455 -4.462 1.00 88.81 103 LYS A N 1
ATOM 825 C CA . LYS A 1 103 ? -8.127 9.899 -4.262 1.00 88.81 103 LYS A CA 1
ATOM 826 C C . LYS A 1 103 ? -7.113 8.955 -4.884 1.00 88.81 103 LYS A C 1
ATOM 828 O O . LYS A 1 103 ? -6.108 9.419 -5.407 1.00 88.81 103 LYS A O 1
ATOM 833 N N . LEU A 1 104 ? -7.354 7.650 -4.824 1.00 89.81 104 LEU A N 1
ATOM 834 C CA . LEU A 1 104 ? -6.426 6.670 -5.376 1.00 89.81 104 LEU A CA 1
ATOM 835 C C . LEU A 1 104 ? -6.386 6.681 -6.914 1.00 89.81 104 LEU A C 1
ATOM 837 O O . LEU A 1 104 ? -5.349 6.333 -7.477 1.00 89.81 104 LEU A O 1
ATOM 841 N N . LEU A 1 105 ? -7.479 7.077 -7.579 1.00 83.69 105 LEU A N 1
ATOM 842 C CA . LEU A 1 105 ? -7.570 7.191 -9.043 1.00 83.69 105 LEU A CA 1
ATOM 843 C C . LEU A 1 105 ? -6.927 8.471 -9.595 1.00 83.69 105 LEU A C 1
ATOM 845 O O . LEU A 1 105 ? -6.436 8.472 -10.719 1.00 83.69 105 LEU A O 1
ATOM 849 N N . ASN A 1 106 ? -6.933 9.553 -8.815 1.00 75.06 106 ASN A N 1
ATOM 850 C CA . ASN A 1 106 ? -6.542 10.893 -9.269 1.00 75.06 106 ASN A CA 1
ATOM 851 C C . ASN A 1 106 ? -5.141 11.338 -8.793 1.00 75.06 106 ASN A C 1
ATOM 853 O O . ASN A 1 106 ? -4.822 12.526 -8.870 1.00 75.06 106 ASN A O 1
ATOM 857 N N . ALA A 1 107 ? -4.325 10.419 -8.263 1.00 62.16 107 ALA A N 1
ATOM 858 C CA . ALA A 1 107 ? -3.055 10.712 -7.583 1.00 62.16 107 ALA A CA 1
ATOM 859 C C . ALA A 1 107 ? -1.830 10.032 -8.200 1.00 62.16 107 ALA A C 1
ATOM 861 O O . ALA A 1 107 ? -1.968 9.101 -9.019 1.00 62.16 107 ALA A O 1
#

Sequence (107 aa):
MNQFNVNDNELIKGVLCPDCGVGPMQWKSGKWWCDLCDCTSKTAHRGALMDYALLVGEHINNRKARDFLQLESIHTAKRLLQKEHFQEFGKTSGRRYKIDVDKLLNA